Protein AF-A0A7W8QXB9-F1 (afdb_monomer)

Secondary structure (DSSP, 8-state):
-EEEPPP-HHHHHHHHHHHHHHGGG-SS---S---EEE-S-TT--HHHHHHHHHHHTT----------EEEEEEE-SS-EEEEEEEE----GGGG----

Radius of gyration: 16.85 Å; Cα contacts (8 Å, |Δi|>4): 69; chains: 1; bounding box: 38×33×38 Å

Mean predicted aligned error: 6.46 Å

Nearest PDB structures (foldseek):
  8ubu-assembly1_A  TM=2.603E-01  e=4.504E-01  Homo sapiens

Foldseek 3Di:
DKAFDDDFPVVQVVVVVCCVVCVVVDPDRPPGDRDIGDPDDPPDDPVVVVVCCVVPVPDDDDDDDDDQKDFDWDDPPPDTDTDDIDGDPDDPVRPDDPD

pLDDT: mean 87.0, std 13.76, range [35.59, 97.81]

Sequence (99 aa):
MFINALKNPGITALHKILRKHLKIYLEKDPGSIKPHITIAYRDVEPIIYEQIMEAYSKRRFNAHFTVSKFALLKHDGKKWNLFREFESRPQEEQYKMNL

Solvent-accessible surface area (backbone atoms only — not comparable to full-atom values): 6678 Å² total; per-residue (Å²): 77,67,47,82,46,83,87,49,71,63,64,53,49,51,50,55,53,50,53,63,74,43,46,91,79,45,97,64,86,81,75,76,88,79,57,59,46,77,79,46,68,84,86,58,54,70,70,58,47,51,54,49,46,70,73,46,69,84,57,86,83,88,88,86,81,87,73,53,57,53,70,49,69,45,73,77,89,84,52,78,38,89,72,46,80,43,82,43,81,80,55,80,79,74,69,68,73,86,125

Structure (mmCIF, N/CA/C/O backbone):
data_AF-A0A7W8QXB9-F1
#
_entry.id   AF-A0A7W8QXB9-F1
#
loop_
_atom_site.group_PDB
_atom_site.id
_atom_site.type_symbol
_atom_site.label_atom_id
_atom_site.label_alt_id
_atom_site.label_comp_id
_atom_site.label_asym_id
_atom_site.label_entity_id
_atom_site.label_seq_id
_atom_site.pdbx_PDB_ins_code
_atom_site.Cartn_x
_atom_site.Cartn_y
_atom_site.Cartn_z
_atom_site.occupancy
_atom_site.B_iso_or_equiv
_atom_site.auth_seq_id
_atom_site.auth_comp_id
_atom_site.auth_asym_id
_atom_site.auth_atom_id
_atom_site.pdbx_PDB_model_num
ATOM 1 N N . MET A 1 1 ? -9.663 3.201 9.521 1.00 86.00 1 MET A N 1
ATOM 2 C CA . MET A 1 1 ? -8.723 2.468 10.414 1.00 86.00 1 MET A CA 1
ATOM 3 C C . MET A 1 1 ? -7.822 1.559 9.592 1.00 86.00 1 MET A C 1
ATOM 5 O O . MET A 1 1 ? -8.254 1.106 8.535 1.00 86.00 1 MET A O 1
ATOM 9 N N . PHE A 1 2 ? -6.602 1.273 10.045 1.00 91.06 2 PHE A N 1
ATOM 10 C CA . PHE A 1 2 ? -5.672 0.405 9.317 1.00 91.06 2 PHE A CA 1
ATOM 11 C C . PHE A 1 2 ? -4.792 -0.425 10.255 1.00 91.06 2 PHE A C 1
ATOM 13 O O . PHE A 1 2 ? -4.567 -0.051 11.403 1.00 91.06 2 PHE A O 1
ATOM 20 N N . ILE A 1 3 ? -4.266 -1.529 9.731 1.00 92.00 3 ILE A N 1
ATOM 21 C CA . ILE A 1 3 ? -3.214 -2.337 10.349 1.00 92.00 3 ILE A CA 1
ATOM 22 C C . ILE A 1 3 ? -1.892 -1.970 9.676 1.00 92.00 3 ILE A C 1
ATOM 24 O O . ILE A 1 3 ? -1.806 -1.941 8.447 1.00 92.00 3 ILE A O 1
ATOM 28 N N . ASN A 1 4 ? -0.861 -1.687 10.470 1.00 93.31 4 ASN A N 1
ATOM 29 C CA . ASN A 1 4 ? 0.481 -1.463 9.939 1.00 93.31 4 ASN A CA 1
ATOM 30 C C . ASN A 1 4 ? 1.034 -2.763 9.355 1.00 93.31 4 ASN A C 1
ATOM 32 O O . ASN A 1 4 ? 1.083 -3.782 10.041 1.00 93.31 4 ASN A O 1
ATOM 36 N N . ALA A 1 5 ? 1.501 -2.704 8.113 1.00 93.88 5 ALA A N 1
ATOM 37 C CA . ALA A 1 5 ? 2.334 -3.756 7.557 1.00 93.88 5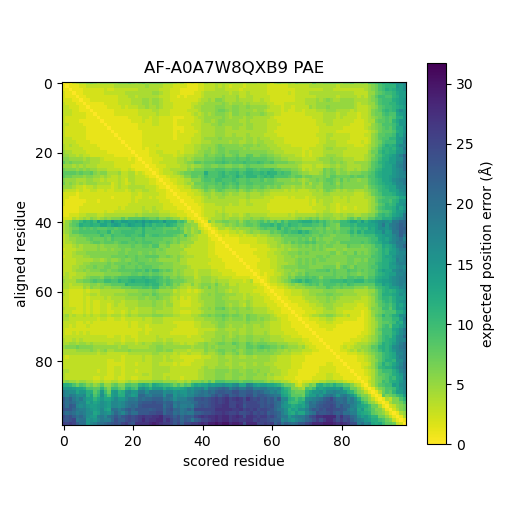 ALA A CA 1
ATOM 38 C C . ALA A 1 5 ? 3.806 -3.398 7.790 1.00 93.88 5 ALA A C 1
ATOM 40 O O . ALA A 1 5 ? 4.189 -2.225 7.800 1.00 93.88 5 ALA A O 1
ATOM 41 N N . LEU A 1 6 ? 4.650 -4.408 7.986 1.00 92.88 6 LEU A N 1
ATOM 42 C CA . LEU A 1 6 ? 6.083 -4.187 8.141 1.00 92.88 6 LEU A CA 1
ATOM 43 C C . LEU A 1 6 ? 6.702 -3.792 6.798 1.00 92.88 6 LEU A C 1
ATOM 45 O O . LEU A 1 6 ? 6.397 -4.368 5.751 1.00 92.88 6 LEU A O 1
ATOM 49 N N . LYS A 1 7 ? 7.602 -2.807 6.826 1.00 92.50 7 LYS A N 1
ATOM 50 C CA . LYS A 1 7 ? 8.438 -2.499 5.663 1.00 92.50 7 LYS A CA 1
ATOM 51 C C . LYS A 1 7 ? 9.397 -3.656 5.424 1.00 92.50 7 LYS A C 1
ATOM 53 O O . LYS A 1 7 ? 10.008 -4.161 6.357 1.00 92.50 7 LYS A O 1
ATOM 58 N N . ASN A 1 8 ? 9.561 -4.018 4.161 1.00 90.25 8 ASN A N 1
ATOM 59 C CA . ASN A 1 8 ? 10.561 -4.978 3.718 1.00 90.25 8 ASN A CA 1
ATOM 60 C C . ASN A 1 8 ? 11.244 -4.464 2.434 1.00 90.25 8 ASN A C 1
ATOM 62 O O . ASN A 1 8 ? 10.750 -3.502 1.820 1.00 90.25 8 ASN A O 1
ATOM 66 N N . PRO A 1 9 ? 12.371 -5.068 2.018 1.00 89.38 9 PRO A N 1
ATOM 67 C CA . PRO A 1 9 ? 13.083 -4.655 0.812 1.00 89.38 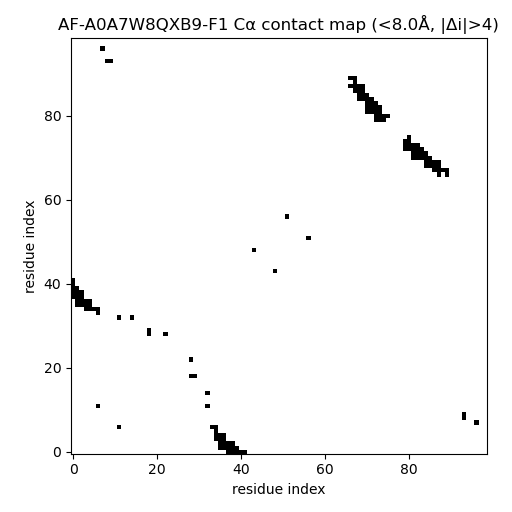9 PRO A CA 1
ATOM 68 C C . PRO A 1 9 ? 12.218 -4.702 -0.454 1.00 89.38 9 PRO A C 1
ATOM 70 O O . PRO A 1 9 ? 12.271 -3.767 -1.251 1.00 89.38 9 PRO A O 1
ATOM 73 N N . GLY A 1 10 ? 11.367 -5.723 -0.604 1.00 88.56 10 GLY A N 1
ATOM 74 C CA . GLY A 1 10 ? 10.506 -5.915 -1.774 1.00 88.56 10 GLY A CA 1
ATOM 75 C C . GLY A 1 10 ? 9.527 -4.760 -2.000 1.00 88.56 10 GLY A C 1
ATOM 76 O O . GLY A 1 10 ? 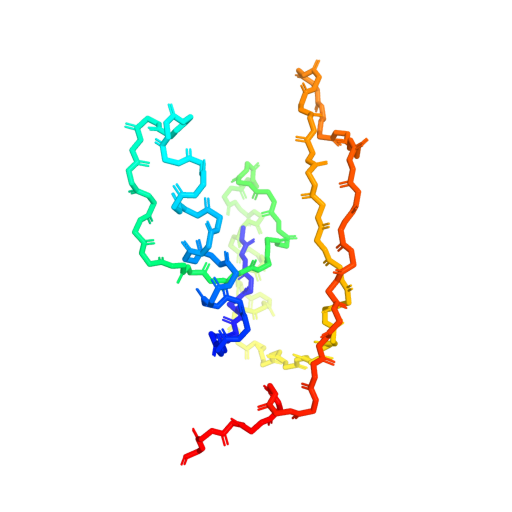9.562 -4.107 -3.044 1.00 88.56 10 GLY A O 1
ATOM 77 N N . ILE A 1 11 ? 8.695 -4.436 -1.003 1.00 90.69 11 ILE A N 1
ATOM 78 C CA . ILE A 1 11 ? 7.712 -3.346 -1.130 1.00 90.69 11 ILE A CA 1
ATOM 79 C C . ILE A 1 11 ? 8.392 -1.973 -1.240 1.00 90.69 11 ILE A C 1
ATOM 81 O O . ILE A 1 11 ? 7.923 -1.092 -1.962 1.00 90.69 11 ILE A O 1
ATOM 85 N N . THR A 1 12 ? 9.534 -1.790 -0.570 1.00 92.00 12 THR A N 1
ATOM 86 C CA . THR A 1 12 ? 10.300 -0.537 -0.631 1.00 92.00 12 THR A CA 1
ATOM 87 C C . THR A 1 12 ? 10.900 -0.324 -2.022 1.00 92.00 12 THR A C 1
ATOM 89 O O . THR A 1 12 ? 10.828 0.783 -2.564 1.00 92.00 12 THR A O 1
ATOM 92 N N . ALA A 1 13 ? 11.448 -1.380 -2.630 1.00 91.44 13 ALA A N 1
ATOM 93 C CA . ALA A 1 13 ? 11.967 -1.351 -3.991 1.00 91.44 13 ALA A CA 1
ATOM 94 C C . ALA A 1 13 ? 10.851 -1.098 -5.013 1.00 91.44 13 ALA A C 1
ATOM 96 O O . ALA A 1 13 ? 10.991 -0.201 -5.847 1.00 91.44 13 ALA A O 1
ATOM 97 N N . LEU A 1 14 ? 9.723 -1.812 -4.904 1.00 91.25 14 LEU A N 1
ATOM 98 C CA . LEU A 1 14 ? 8.567 -1.616 -5.780 1.00 91.25 14 LEU A CA 1
ATOM 99 C C . LEU A 1 14 ? 8.065 -0.168 -5.723 1.00 91.25 14 LEU A C 1
ATOM 101 O O . LEU A 1 14 ? 7.913 0.469 -6.763 1.00 91.25 14 LEU A O 1
ATOM 105 N N . HIS A 1 15 ? 7.894 0.394 -4.521 1.00 94.06 15 HIS A N 1
ATOM 106 C CA . HIS A 1 15 ? 7.494 1.795 -4.346 1.00 94.06 15 HIS A CA 1
ATOM 107 C C . HIS A 1 15 ? 8.465 2.764 -5.021 1.00 94.06 15 HIS A C 1
ATOM 109 O O . HIS A 1 15 ? 8.041 3.678 -5.724 1.00 94.06 15 HIS A O 1
ATOM 115 N N . LYS A 1 16 ? 9.777 2.557 -4.856 1.00 93.06 16 LYS A N 1
ATOM 116 C CA . LYS A 1 16 ? 10.807 3.400 -5.482 1.00 93.06 16 LYS A CA 1
ATOM 117 C C . LYS A 1 16 ? 10.741 3.334 -7.010 1.00 93.06 16 LYS A C 1
ATOM 119 O O . LYS A 1 16 ? 10.846 4.374 -7.663 1.00 93.06 16 LYS A O 1
ATOM 124 N N . ILE A 1 17 ? 10.555 2.139 -7.572 1.00 92.94 17 ILE A N 1
ATOM 125 C CA . ILE A 1 17 ? 10.420 1.925 -9.018 1.00 92.94 17 ILE A CA 1
ATOM 126 C C . ILE A 1 17 ? 9.165 2.630 -9.536 1.00 92.94 17 ILE A C 1
ATOM 128 O O . ILE A 1 17 ? 9.265 3.425 -10.471 1.00 92.94 17 ILE A O 1
ATOM 132 N N . LEU A 1 18 ? 8.006 2.400 -8.915 1.00 93.25 18 LEU A N 1
ATOM 133 C CA . LEU A 1 18 ? 6.740 3.006 -9.333 1.00 93.25 18 LEU A CA 1
ATOM 134 C C . LEU A 1 18 ? 6.780 4.529 -9.211 1.00 93.25 18 LEU A C 1
ATOM 136 O O . LEU A 1 18 ? 6.438 5.221 -10.163 1.00 93.25 18 LEU A O 1
ATOM 140 N N . ARG A 1 19 ? 7.293 5.067 -8.101 1.00 93.25 19 ARG A N 1
ATOM 141 C CA . ARG A 1 19 ? 7.461 6.513 -7.899 1.00 93.25 19 ARG A CA 1
ATOM 142 C C . ARG A 1 19 ? 8.311 7.156 -8.995 1.00 93.25 19 ARG A C 1
ATOM 144 O O . ARG A 1 19 ? 7.996 8.257 -9.432 1.00 93.25 19 ARG A O 1
ATOM 151 N N . LYS A 1 20 ? 9.371 6.483 -9.459 1.00 92.75 20 LYS A N 1
ATOM 152 C CA . LYS A 1 20 ? 10.209 6.981 -10.562 1.00 92.75 20 LYS A CA 1
ATOM 153 C C . LYS A 1 20 ? 9.439 7.014 -11.885 1.00 92.75 20 LYS A C 1
ATOM 155 O O . LYS A 1 20 ? 9.484 8.029 -12.570 1.00 92.75 20 LYS A O 1
ATOM 160 N N . HIS A 1 21 ? 8.743 5.933 -12.233 1.00 92.50 21 HIS A N 1
ATOM 161 C CA . HIS A 1 21 ? 8.032 5.819 -13.514 1.00 92.50 21 HIS A CA 1
ATOM 162 C C . HIS A 1 21 ? 6.760 6.667 -13.571 1.00 92.50 21 HIS A C 1
ATOM 164 O O . HIS A 1 21 ? 6.404 7.177 -14.628 1.00 92.50 21 HIS A O 1
ATOM 170 N N . LEU A 1 22 ? 6.089 6.843 -12.434 1.00 92.88 22 LEU A N 1
ATOM 171 C CA . LEU A 1 22 ? 4.836 7.585 -12.340 1.00 92.88 22 LEU A CA 1
ATOM 172 C C . LEU A 1 22 ? 5.038 9.065 -12.008 1.00 92.88 22 LEU A C 1
ATOM 174 O O . LEU A 1 22 ? 4.057 9.792 -11.937 1.00 92.88 22 LEU A O 1
ATOM 178 N N . LYS A 1 23 ? 6.284 9.531 -11.838 1.00 92.88 23 LYS A N 1
ATOM 179 C CA . LYS A 1 23 ? 6.604 10.898 -11.391 1.00 92.88 23 LYS A CA 1
ATOM 180 C C . LYS A 1 23 ? 5.861 11.984 -12.175 1.00 92.88 23 LYS A C 1
ATOM 182 O O . LYS A 1 23 ? 5.419 12.949 -11.570 1.00 92.88 23 LYS A O 1
ATOM 187 N N . ILE A 1 24 ? 5.717 11.822 -13.491 1.00 94.00 24 ILE A N 1
ATOM 188 C CA . ILE A 1 24 ? 5.050 12.805 -14.362 1.00 94.00 24 ILE A CA 1
ATOM 189 C C . ILE A 1 24 ? 3.527 12.869 -14.161 1.00 94.00 24 ILE A C 1
ATOM 191 O O . ILE A 1 24 ? 2.910 13.854 -14.541 1.00 94.00 24 ILE A O 1
ATOM 195 N N . TYR A 1 25 ? 2.930 11.831 -13.571 1.00 91.81 25 TYR A N 1
ATOM 196 C CA . TYR A 1 25 ? 1.496 11.735 -13.286 1.00 91.81 25 TYR A CA 1
ATOM 197 C C . TYR A 1 25 ? 1.157 12.083 -11.830 1.00 91.81 25 TYR A C 1
ATOM 199 O O . TYR A 1 25 ? -0.009 12.057 -11.447 1.00 91.81 25 TYR A O 1
ATOM 207 N N . LEU A 1 26 ? 2.166 12.353 -10.997 1.00 89.75 26 LEU A N 1
ATOM 208 C CA . LEU A 1 26 ? 1.987 12.669 -9.585 1.00 89.75 26 LEU A CA 1
ATOM 209 C C . LEU A 1 26 ? 1.999 14.185 -9.390 1.00 89.75 26 LEU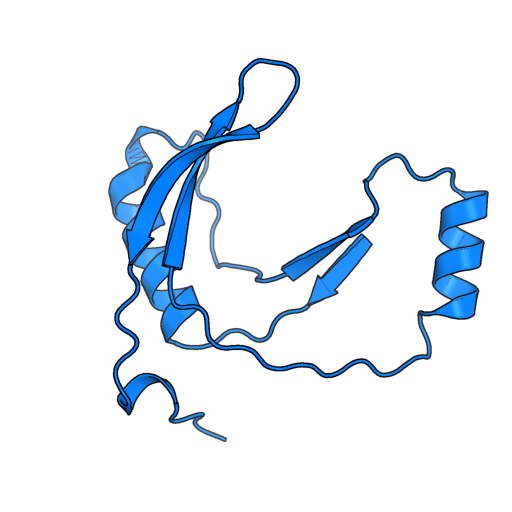 A C 1
ATOM 211 O O . LEU A 1 26 ? 2.985 14.843 -9.706 1.00 89.75 26 LEU A O 1
ATOM 215 N N . GLU A 1 27 ? 0.937 14.728 -8.794 1.00 91.00 27 GLU A N 1
ATOM 216 C CA . GLU A 1 27 ? 0.886 16.146 -8.404 1.00 91.00 27 GLU A CA 1
ATOM 217 C C . GLU A 1 27 ? 1.926 16.484 -7.328 1.00 91.00 27 GLU A C 1
ATOM 219 O O . GLU A 1 27 ? 2.472 17.585 -7.285 1.00 91.00 27 GLU A O 1
ATOM 224 N N . LYS A 1 28 ? 2.192 15.528 -6.430 1.00 91.75 28 LYS A N 1
ATOM 225 C CA . LYS A 1 28 ? 3.140 15.657 -5.323 1.00 91.75 28 LYS A CA 1
ATOM 226 C C . LYS A 1 28 ? 3.902 14.364 -5.121 1.00 91.75 28 LYS A C 1
ATOM 228 O O . LYS A 1 28 ? 3.409 13.267 -5.372 1.00 91.75 28 LYS A O 1
ATOM 233 N N . ASP A 1 29 ? 5.107 14.514 -4.601 1.00 88.12 29 ASP A N 1
ATOM 234 C CA . ASP A 1 29 ? 5.926 13.392 -4.194 1.00 88.12 29 ASP A CA 1
ATOM 235 C C . ASP A 1 29 ? 5.333 12.699 -2.947 1.00 88.12 29 ASP A C 1
ATOM 237 O O . ASP A 1 29 ? 5.222 13.335 -1.897 1.00 88.12 29 ASP A O 1
ATOM 241 N N . PRO A 1 30 ? 4.975 11.402 -3.017 1.00 86.88 30 PRO A N 1
ATOM 242 C CA . PRO A 1 30 ? 4.416 10.674 -1.879 1.00 86.88 30 PRO A C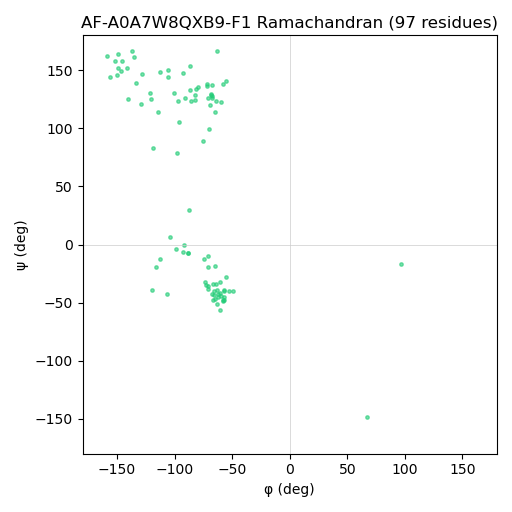A 1
ATOM 243 C C . PRO A 1 30 ? 5.446 10.383 -0.773 1.00 86.88 30 PRO A C 1
ATOM 245 O O . PRO A 1 30 ? 5.075 9.908 0.301 1.00 86.88 30 PRO A O 1
ATOM 248 N N . GLY A 1 31 ? 6.739 10.624 -1.018 1.00 90.88 31 GLY A N 1
ATOM 249 C CA . GLY A 1 31 ? 7.809 10.339 -0.069 1.00 90.88 31 GLY A CA 1
ATOM 250 C C . GLY A 1 31 ? 7.999 8.840 0.181 1.00 90.88 31 GLY A C 1
ATOM 251 O O . GLY A 1 31 ? 7.811 7.999 -0.705 1.00 90.88 31 GLY A O 1
ATOM 252 N N . SER A 1 32 ? 8.423 8.495 1.396 1.00 90.75 32 SER A N 1
ATOM 253 C CA . SER A 1 32 ? 8.657 7.108 1.810 1.00 90.75 32 SER A CA 1
ATOM 254 C C . SER A 1 32 ? 7.348 6.342 1.996 1.00 90.75 32 SER A C 1
ATOM 256 O O . SER A 1 32 ? 6.434 6.824 2.664 1.00 90.75 32 SER A O 1
ATOM 258 N N . ILE A 1 33 ? 7.291 5.103 1.498 1.00 93.81 33 ILE A N 1
ATOM 259 C CA . ILE A 1 33 ? 6.127 4.233 1.698 1.00 93.81 33 ILE A CA 1
ATOM 260 C C . ILE A 1 33 ? 5.841 4.015 3.190 1.00 93.81 33 ILE A C 1
ATOM 262 O O . ILE A 1 33 ? 6.758 3.800 3.989 1.00 93.81 33 ILE A O 1
ATOM 266 N N . LYS A 1 34 ? 4.558 4.055 3.560 1.00 95.19 34 LYS A N 1
ATOM 267 C CA . LYS A 1 34 ? 4.025 3.663 4.873 1.00 95.19 34 LYS A CA 1
ATOM 268 C C . LYS A 1 34 ? 3.039 2.509 4.644 1.00 95.19 34 LYS A C 1
ATOM 270 O O . LYS A 1 34 ? 1.854 2.776 4.445 1.00 95.19 34 LYS A O 1
ATOM 275 N N . PRO A 1 35 ? 3.519 1.258 4.538 1.00 95.12 35 PRO A N 1
ATOM 276 C CA . PRO A 1 35 ? 2.672 0.145 4.134 1.00 95.12 35 PRO A CA 1
ATOM 277 C C . PRO A 1 35 ? 1.646 -0.161 5.232 1.00 95.12 35 PRO A C 1
ATOM 279 O O . PRO A 1 35 ? 1.985 -0.289 6.406 1.00 95.12 35 PRO A O 1
ATOM 282 N N . HIS A 1 36 ? 0.379 -0.240 4.845 1.00 94.62 36 HIS A N 1
ATOM 283 C CA . HIS A 1 36 ? -0.738 -0.500 5.744 1.00 94.62 36 HIS A CA 1
ATOM 284 C C . HIS A 1 36 ? -1.870 -1.191 4.985 1.00 94.62 36 HIS A C 1
ATOM 286 O O . HIS A 1 36 ? -1.963 -1.083 3.762 1.00 94.62 36 HIS A O 1
ATOM 292 N N . ILE A 1 37 ? -2.736 -1.882 5.721 1.00 93.38 37 ILE A N 1
ATOM 293 C CA . ILE A 1 37 ? -3.969 -2.478 5.207 1.00 93.38 37 ILE A CA 1
ATOM 294 C C . ILE A 1 37 ? -5.133 -1.765 5.881 1.00 93.38 37 ILE A C 1
ATOM 296 O O . ILE A 1 37 ? -5.300 -1.849 7.098 1.00 93.38 37 ILE A O 1
ATOM 300 N N . THR A 1 38 ? -5.923 -1.034 5.101 1.00 92.19 38 THR A N 1
ATOM 301 C CA . THR A 1 38 ? -7.142 -0.386 5.593 1.00 92.19 38 THR A CA 1
ATOM 302 C C . THR A 1 38 ? -8.198 -1.448 5.876 1.00 92.19 38 THR A C 1
ATOM 304 O O . THR A 1 38 ? -8.521 -2.241 4.999 1.00 92.19 38 THR A O 1
ATOM 307 N N . ILE A 1 39 ? -8.735 -1.451 7.095 1.00 89.94 39 ILE A N 1
ATOM 308 C CA . ILE A 1 39 ? -9.732 -2.435 7.560 1.00 89.94 39 ILE A CA 1
ATOM 309 C C . ILE A 1 39 ? -11.111 -1.820 7.815 1.00 89.94 39 ILE A C 1
ATOM 311 O O . ILE A 1 39 ? -12.086 -2.540 7.983 1.00 89.94 39 ILE A O 1
ATOM 315 N N . ALA A 1 40 ? -11.197 -0.491 7.851 1.00 86.50 40 ALA A N 1
ATOM 316 C CA . ALA A 1 40 ? -12.454 0.233 7.980 1.00 86.50 40 ALA A CA 1
ATOM 317 C C . ALA A 1 40 ? -12.340 1.588 7.281 1.00 86.50 40 ALA A C 1
ATOM 319 O O . ALA A 1 40 ? -11.265 2.209 7.303 1.00 86.50 40 ALA A O 1
ATOM 320 N N . TYR A 1 41 ? -13.450 2.037 6.698 1.00 82.12 41 TYR A N 1
ATOM 321 C CA . TYR A 1 41 ? -13.554 3.315 5.998 1.00 82.12 41 TYR A CA 1
ATOM 322 C C . TYR A 1 41 ? -13.316 4.511 6.927 1.00 82.12 41 TYR A C 1
ATOM 324 O O . TYR A 1 41 ? -13.241 4.380 8.150 1.00 82.12 41 TYR A O 1
ATOM 332 N N . ARG A 1 42 ? -13.117 5.685 6.322 1.00 77.25 42 ARG A N 1
ATOM 333 C CA . ARG A 1 42 ? -12.899 6.939 7.053 1.00 77.25 42 ARG A CA 1
ATOM 334 C C . ARG A 1 42 ? -14.174 7.422 7.742 1.00 77.25 42 ARG A C 1
ATOM 336 O O . ARG A 1 42 ? -14.081 7.926 8.851 1.00 77.25 42 ARG A O 1
ATOM 343 N N . ASP A 1 43 ? -15.322 7.212 7.108 1.00 85.56 43 ASP A N 1
ATOM 344 C CA . ASP A 1 43 ? -16.606 7.799 7.509 1.00 85.56 43 ASP A CA 1
ATOM 345 C C . ASP A 1 43 ? -17.351 6.943 8.547 1.00 85.56 43 ASP A C 1
ATOM 347 O O . ASP A 1 43 ? -18.576 6.899 8.582 1.00 85.56 43 ASP A O 1
ATOM 351 N N . VAL A 1 44 ? -16.603 6.217 9.380 1.00 85.00 44 VAL A N 1
ATOM 352 C CA . VAL A 1 44 ? -17.170 5.515 10.534 1.00 85.00 44 VAL A CA 1
ATOM 353 C C . VAL A 1 44 ? -17.632 6.567 11.538 1.00 85.00 44 VAL A C 1
ATOM 355 O O . VAL A 1 44 ? -16.862 7.461 11.891 1.00 85.00 44 VAL A O 1
ATOM 358 N N . GLU A 1 45 ? -18.878 6.458 12.000 1.00 90.62 45 GLU A N 1
ATOM 359 C CA . GLU A 1 45 ? -19.412 7.361 13.019 1.00 90.62 45 GLU A CA 1
ATOM 360 C C . GLU A 1 45 ? -18.515 7.363 14.270 1.00 90.62 45 GLU A C 1
ATOM 362 O O . GLU A 1 45 ? -18.052 6.294 14.681 1.00 90.62 45 GLU A O 1
ATOM 367 N N . PRO A 1 46 ? -18.289 8.519 14.922 1.00 89.62 46 PRO A N 1
ATOM 368 C CA . PRO A 1 46 ? -17.371 8.612 16.057 1.00 89.62 46 PRO A CA 1
ATOM 369 C C . PRO A 1 46 ? -17.658 7.595 17.169 1.00 89.62 46 PRO A C 1
ATOM 371 O O . PRO A 1 46 ? -16.736 6.977 17.689 1.00 89.62 46 PRO A O 1
ATOM 374 N N . ILE A 1 47 ? -18.936 7.352 17.478 1.00 92.81 47 ILE A N 1
ATOM 375 C CA . ILE A 1 47 ? -19.333 6.374 18.500 1.00 92.81 47 ILE A CA 1
ATOM 376 C C . ILE A 1 47 ? -18.926 4.943 18.129 1.00 92.81 47 ILE A C 1
ATOM 378 O O . ILE A 1 47 ? -18.454 4.187 18.976 1.00 92.81 47 ILE A O 1
ATOM 382 N N . ILE A 1 48 ? -19.051 4.584 16.852 1.00 90.38 48 ILE A N 1
ATOM 383 C CA . ILE A 1 48 ? -18.661 3.269 16.343 1.00 90.38 48 ILE A CA 1
ATOM 384 C C . ILE A 1 48 ? -17.138 3.149 16.337 1.00 90.38 48 ILE A C 1
ATOM 386 O O . ILE A 1 48 ? -16.600 2.100 16.685 1.00 90.38 48 ILE A O 1
ATOM 390 N N . TYR A 1 49 ? -16.425 4.223 15.993 1.00 90.38 49 TYR A N 1
ATOM 391 C CA . TYR A 1 49 ? -14.968 4.250 16.073 1.00 90.38 49 TYR A CA 1
ATOM 392 C C . TYR A 1 49 ? -14.479 3.960 17.498 1.00 90.38 49 TYR A C 1
ATOM 394 O O . TYR A 1 49 ? -13.630 3.085 17.670 1.00 90.38 49 TYR A O 1
ATOM 402 N N . GLU A 1 50 ? -15.046 4.624 18.509 1.00 91.06 50 GLU A N 1
ATOM 403 C CA . GLU A 1 50 ? -14.682 4.396 19.913 1.00 91.06 50 GLU A CA 1
ATOM 404 C C . GLU A 1 50 ? -14.937 2.946 20.340 1.00 91.06 50 GLU A C 1
ATOM 406 O O . GLU A 1 50 ? -14.048 2.309 20.903 1.00 91.06 50 GLU A O 1
ATOM 411 N N . GLN A 1 51 ? -16.089 2.371 19.979 1.00 91.62 51 GLN A N 1
ATOM 412 C CA . GLN A 1 51 ? -16.401 0.965 20.267 1.00 91.62 51 GLN A CA 1
ATOM 413 C C . GLN A 1 51 ? -15.399 -0.005 19.623 1.00 91.62 51 GLN A C 1
ATOM 415 O O . GLN A 1 51 ? -14.965 -0.977 20.248 1.00 91.62 51 GLN A O 1
ATOM 420 N N . ILE A 1 52 ? -14.991 0.249 18.374 1.00 89.62 52 ILE A N 1
ATOM 421 C CA . ILE A 1 52 ? -13.975 -0.576 17.708 1.00 89.62 52 ILE A CA 1
ATOM 422 C C . ILE A 1 52 ? -12.627 -0.414 18.424 1.00 89.62 52 ILE A C 1
ATOM 424 O O . ILE A 1 52 ? -11.931 -1.403 18.670 1.00 89.62 52 ILE A O 1
ATOM 428 N N . MET A 1 53 ? -12.234 0.805 18.787 1.00 90.06 53 MET A N 1
ATOM 429 C CA . MET A 1 53 ? -10.965 1.035 19.476 1.00 90.06 53 MET A CA 1
ATOM 430 C C . MET A 1 53 ? -10.946 0.405 20.869 1.00 90.06 53 MET A C 1
ATOM 432 O O . MET A 1 53 ? -9.946 -0.221 21.226 1.00 90.06 53 MET A O 1
ATOM 436 N N . GLU A 1 54 ? -12.041 0.466 21.622 1.00 92.31 54 GLU A N 1
ATOM 437 C CA . GLU A 1 54 ? -12.188 -0.219 22.906 1.00 92.31 54 GLU A CA 1
ATOM 438 C C . GLU A 1 54 ? -11.992 -1.736 22.756 1.00 92.31 54 GLU A C 1
ATOM 440 O O . GLU A 1 54 ? -11.194 -2.344 23.474 1.00 92.31 54 GLU A O 1
ATOM 445 N N . ALA A 1 55 ? -12.652 -2.343 21.767 1.00 89.94 55 ALA A N 1
ATOM 446 C CA . ALA A 1 55 ? -12.623 -3.786 21.564 1.00 89.94 55 ALA A CA 1
ATOM 447 C C . ALA A 1 55 ? -11.288 -4.311 21.007 1.00 89.94 55 ALA A C 1
ATOM 449 O O . ALA A 1 55 ? -10.885 -5.432 21.344 1.00 89.94 55 ALA A O 1
ATOM 450 N N . TYR A 1 56 ? -10.615 -3.548 20.137 1.00 89.38 56 TYR A N 1
ATOM 451 C CA . TYR A 1 56 ? -9.516 -4.061 19.310 1.00 89.38 56 TYR A CA 1
ATOM 452 C C . TYR A 1 56 ? -8.146 -3.429 19.581 1.00 89.38 56 TYR A C 1
ATOM 454 O O . TYR A 1 56 ? -7.145 -4.071 19.268 1.00 89.38 56 TYR A O 1
ATOM 462 N N . SER A 1 57 ? -8.046 -2.246 20.200 1.00 87.38 57 SER A N 1
ATOM 463 C CA . SER A 1 57 ? -6.7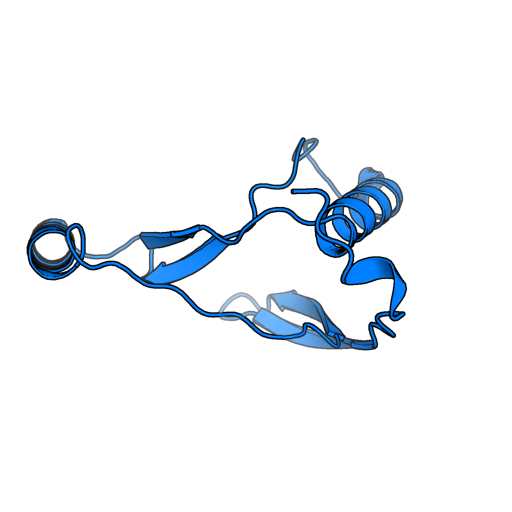50 -1.557 20.391 1.00 87.38 57 SER A CA 1
ATOM 464 C C . SER A 1 57 ? -5.737 -2.350 21.221 1.00 87.38 57 SER A C 1
ATOM 466 O O . SER A 1 57 ? -4.534 -2.265 20.980 1.00 87.38 57 SER A O 1
ATOM 468 N N . LYS A 1 58 ? -6.217 -3.149 22.181 1.00 87.94 58 LYS A N 1
ATOM 469 C CA . LYS A 1 58 ? -5.381 -3.972 23.071 1.00 87.94 58 LYS A CA 1
ATOM 470 C C . LYS A 1 58 ? -5.076 -5.358 22.502 1.00 87.94 58 LYS A C 1
ATOM 472 O O . LYS A 1 58 ? -4.299 -6.108 23.094 1.00 87.94 58 LYS A O 1
ATOM 477 N N . ARG A 1 59 ? -5.687 -5.736 21.375 1.00 90.25 59 ARG A N 1
ATOM 478 C CA . ARG A 1 59 ? -5.479 -7.055 20.772 1.00 90.25 59 ARG A CA 1
ATOM 479 C C . ARG A 1 59 ? -4.187 -7.051 19.968 1.00 90.25 59 ARG A C 1
ATOM 481 O O . ARG A 1 59 ? -3.940 -6.161 19.159 1.00 90.25 59 ARG A O 1
ATOM 488 N N . ARG A 1 60 ? -3.369 -8.086 20.154 1.00 89.62 60 ARG A N 1
ATOM 489 C CA . ARG A 1 60 ? -2.211 -8.324 19.289 1.00 89.62 60 ARG A CA 1
ATOM 490 C C . ARG A 1 60 ? -2.690 -9.048 18.039 1.00 89.62 60 ARG A C 1
ATOM 492 O O . ARG A 1 60 ? -3.352 -10.075 18.136 1.00 89.62 60 ARG A O 1
ATOM 499 N N . PHE A 1 61 ? -2.328 -8.516 16.881 1.00 89.88 61 PHE A N 1
ATOM 500 C CA . PHE A 1 61 ? -2.553 -9.157 15.595 1.00 89.88 61 PHE A CA 1
ATOM 501 C C . PHE A 1 61 ? -1.210 -9.339 14.894 1.00 89.88 61 PHE A C 1
ATOM 503 O O . PHE A 1 61 ? -0.416 -8.402 14.811 1.00 89.88 61 PHE A O 1
ATOM 510 N N . ASN A 1 62 ? -0.954 -10.550 14.410 1.00 92.31 62 ASN A N 1
ATOM 511 C CA . ASN A 1 62 ? 0.222 -10.878 13.623 1.00 92.31 62 ASN A CA 1
ATOM 512 C C . ASN A 1 62 ? -0.206 -11.837 12.507 1.00 92.31 62 ASN A C 1
ATOM 514 O O . ASN A 1 62 ? -0.829 -12.863 12.775 1.00 92.31 62 ASN A O 1
ATOM 518 N N . ALA A 1 63 ? 0.106 -11.473 11.267 1.00 92.69 63 ALA A N 1
ATOM 519 C CA . ALA A 1 63 ? -0.133 -12.295 10.096 1.00 92.69 63 ALA A CA 1
ATOM 520 C C . ALA A 1 63 ? 0.978 -12.057 9.073 1.00 92.69 63 ALA A C 1
ATOM 522 O O . ALA A 1 63 ? 1.514 -10.951 8.964 1.00 92.69 63 ALA A O 1
ATOM 523 N N . HIS A 1 64 ? 1.277 -13.091 8.291 1.00 92.50 64 HIS A N 1
ATOM 524 C CA . HIS A 1 64 ? 2.262 -13.044 7.219 1.00 92.50 64 HIS A CA 1
ATOM 525 C C . HIS A 1 64 ? 1.670 -13.690 5.974 1.00 92.50 64 HIS A C 1
ATOM 527 O O . HIS A 1 64 ? 0.998 -14.715 6.059 1.00 92.50 64 HIS A O 1
ATOM 533 N N . PHE A 1 65 ? 1.921 -13.087 4.818 1.00 90.06 65 PHE A N 1
ATOM 534 C CA . PHE A 1 65 ? 1.510 -13.629 3.531 1.00 90.06 65 PHE A CA 1
ATOM 535 C C . PHE A 1 65 ? 2.499 -13.209 2.449 1.00 90.06 65 PHE A C 1
ATOM 537 O O . PHE A 1 65 ? 3.153 -12.168 2.545 1.00 90.06 65 PHE A O 1
ATOM 544 N N . THR A 1 66 ? 2.613 -14.030 1.410 1.00 88.19 66 THR A N 1
ATOM 545 C CA . THR A 1 66 ? 3.430 -13.719 0.237 1.00 88.19 66 THR A CA 1
ATOM 546 C C . THR A 1 66 ? 2.614 -12.911 -0.765 1.00 88.19 66 THR A C 1
ATOM 548 O O . THR A 1 66 ? 1.485 -13.266 -1.092 1.00 88.19 66 THR A O 1
ATOM 551 N N . VAL A 1 67 ? 3.198 -11.826 -1.275 1.00 88.38 67 VAL A N 1
ATOM 552 C CA . VAL A 1 67 ? 2.603 -11.022 -2.347 1.00 88.38 67 VAL A CA 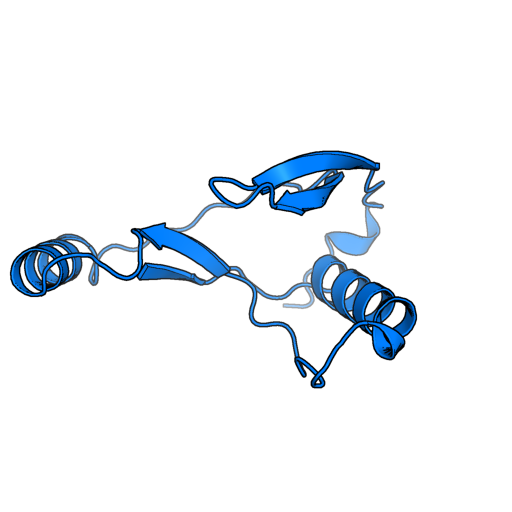1
ATOM 553 C C . VAL A 1 67 ? 3.182 -11.479 -3.681 1.00 88.38 67 VAL A C 1
ATOM 555 O O . VAL A 1 67 ? 4.326 -11.165 -4.006 1.00 88.38 67 VAL A O 1
ATOM 558 N N . SER A 1 68 ? 2.385 -12.213 -4.455 1.00 88.94 68 SER A N 1
ATOM 559 C CA . SER A 1 68 ? 2.764 -12.704 -5.786 1.00 88.94 68 SER A CA 1
ATOM 560 C C . SER A 1 68 ? 2.352 -11.774 -6.923 1.00 88.94 68 SER A C 1
ATOM 562 O O . SER A 1 68 ? 2.732 -12.014 -8.056 1.00 88.94 68 SER A O 1
ATOM 564 N N . LYS A 1 69 ? 1.603 -10.696 -6.661 1.00 91.50 69 LYS A N 1
ATOM 565 C CA . LYS A 1 69 ? 1.171 -9.759 -7.705 1.00 91.50 69 LYS A CA 1
ATOM 566 C C . LYS A 1 69 ? 0.800 -8.384 -7.171 1.00 91.50 69 LYS A C 1
ATOM 568 O O . LYS A 1 69 ? 0.518 -8.217 -5.986 1.00 91.50 69 LYS A O 1
ATOM 573 N N . PHE A 1 70 ? 0.766 -7.406 -8.069 1.00 92.88 70 PHE A N 1
ATOM 574 C CA . PHE A 1 70 ? 0.167 -6.091 -7.846 1.00 92.88 70 PHE A CA 1
ATOM 575 C C . PHE A 1 70 ? -0.680 -5.689 -9.057 1.00 92.88 70 PHE A C 1
ATOM 577 O O . PHE A 1 70 ? -0.529 -6.247 -10.140 1.00 92.88 70 PHE A O 1
ATOM 584 N N . ALA A 1 71 ? -1.586 -4.729 -8.883 1.00 95.06 71 ALA A N 1
ATOM 585 C CA . ALA A 1 71 ? -2.544 -4.359 -9.918 1.00 95.06 71 ALA A CA 1
ATOM 586 C C . ALA A 1 71 ? -2.550 -2.854 -10.196 1.00 95.06 71 ALA A C 1
ATOM 588 O O . ALA A 1 71 ? -2.376 -2.034 -9.295 1.00 95.06 71 ALA A O 1
ATOM 589 N N . LEU A 1 72 ? -2.808 -2.505 -11.455 1.00 95.00 72 LEU A N 1
ATOM 590 C CA 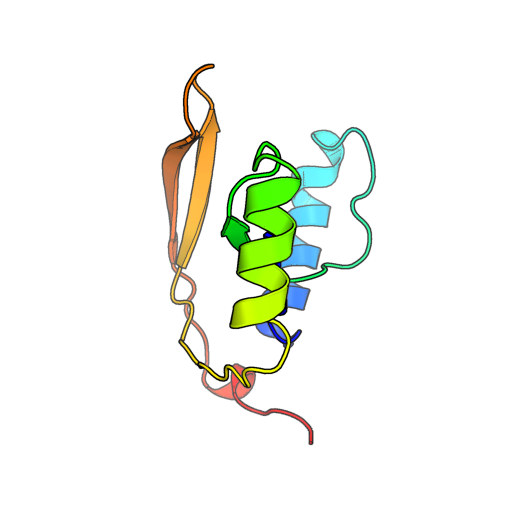. LEU A 1 72 ? -3.251 -1.180 -11.858 1.00 95.00 72 LEU A CA 1
ATOM 591 C C . LEU A 1 72 ? -4.780 -1.170 -11.853 1.00 95.00 72 LEU A C 1
ATOM 593 O O . LEU A 1 72 ? -5.422 -2.008 -12.493 1.00 95.00 72 LEU A O 1
ATOM 597 N N . LEU A 1 73 ? -5.347 -0.210 -11.130 1.00 97.00 73 LEU A N 1
ATOM 598 C CA . LEU A 1 73 ? -6.786 -0.025 -10.994 1.00 97.00 73 LEU A CA 1
ATOM 599 C C . LEU A 1 73 ? -7.214 1.273 -11.682 1.00 97.00 73 LEU A C 1
ATOM 601 O O . LEU A 1 73 ? -6.465 2.251 -11.697 1.00 97.00 73 LEU A O 1
ATOM 605 N N . LYS A 1 74 ? -8.436 1.296 -12.216 1.00 97.06 74 LYS A N 1
ATOM 606 C CA . LYS A 1 74 ? -9.064 2.488 -12.796 1.00 97.06 74 LYS A CA 1
ATOM 607 C C . LYS A 1 74 ? -10.360 2.804 -12.055 1.00 97.06 74 LYS A C 1
ATOM 609 O O . LYS A 1 74 ? -11.231 1.943 -11.948 1.00 97.06 74 LYS A O 1
ATOM 614 N N . HIS A 1 75 ? -10.485 4.029 -11.553 1.00 96.81 75 HIS A N 1
ATOM 615 C CA . HIS A 1 75 ? -11.712 4.491 -10.908 1.00 96.81 75 HIS A CA 1
ATOM 616 C C . HIS A 1 75 ? -12.753 4.903 -11.960 1.00 96.81 75 HIS A C 1
ATOM 618 O O . HIS A 1 75 ? -12.407 5.585 -12.924 1.00 96.81 75 HIS A O 1
ATOM 624 N N . ASP A 1 76 ? -14.012 4.502 -11.783 1.00 97.00 76 ASP A N 1
ATOM 625 C CA . ASP A 1 76 ? -15.129 4.829 -12.693 1.00 97.00 76 ASP A CA 1
ATOM 626 C C . ASP A 1 76 ? -16.080 5.915 -12.153 1.00 97.00 76 ASP A C 1
ATOM 628 O O . ASP A 1 76 ? -17.122 6.186 -12.741 1.00 97.00 76 ASP A O 1
ATOM 632 N N . GLY A 1 77 ? -15.729 6.531 -11.023 1.00 96.69 77 GLY A N 1
ATOM 633 C CA . GLY A 1 77 ? -16.571 7.498 -10.311 1.00 96.69 77 GLY A CA 1
ATOM 634 C C . GLY A 1 77 ? -17.364 6.886 -9.155 1.00 96.69 77 GLY A C 1
ATOM 635 O O . GLY A 1 77 ? -17.794 7.625 -8.276 1.00 96.69 77 GLY A O 1
ATOM 636 N N . LYS A 1 78 ? -17.498 5.556 -9.097 1.00 95.19 78 LYS A N 1
ATOM 637 C CA . LYS A 1 78 ? -18.158 4.832 -7.998 1.00 95.19 78 LYS A CA 1
ATOM 638 C C . LYS A 1 78 ? -17.221 3.858 -7.292 1.00 95.19 78 LYS A C 1
ATOM 640 O O . LYS A 1 78 ? -17.304 3.706 -6.076 1.00 95.19 78 LYS A O 1
ATOM 645 N N . LYS A 1 79 ? -16.363 3.166 -8.042 1.00 95.31 79 LYS A N 1
ATOM 646 C CA . LYS A 1 79 ? -15.451 2.145 -7.522 1.00 95.31 79 LYS A CA 1
ATOM 647 C C . LYS A 1 79 ? -14.156 2.060 -8.321 1.00 95.31 79 LYS A C 1
ATOM 649 O O . LYS A 1 79 ? -14.044 2.522 -9.457 1.00 95.31 79 LYS A O 1
ATOM 654 N N . TRP A 1 80 ? -13.169 1.411 -7.714 1.00 96.88 80 TRP A N 1
ATOM 655 C CA . TRP A 1 80 ? -11.951 0.984 -8.392 1.00 96.88 80 TRP A CA 1
ATOM 656 C C . TRP A 1 80 ? -12.197 -0.334 -9.121 1.00 96.88 80 TRP A C 1
ATOM 658 O O . TRP A 1 80 ? -12.597 -1.321 -8.510 1.00 96.88 80 TRP A O 1
ATOM 668 N N . ASN A 1 81 ? -11.929 -0.353 -10.422 1.00 97.81 81 ASN A N 1
ATOM 669 C CA . ASN A 1 81 ? -12.012 -1.545 -11.253 1.00 97.81 81 ASN A CA 1
ATOM 670 C C . ASN A 1 81 ? -10.612 -2.053 -11.585 1.00 97.81 81 ASN A C 1
ATOM 672 O O . ASN A 1 81 ? -9.693 -1.261 -11.816 1.00 97.81 81 ASN A O 1
ATOM 676 N N . LEU A 1 82 ? -10.462 -3.375 -11.643 1.00 97.81 82 LEU A N 1
ATOM 677 C CA . LEU A 1 82 ? -9.228 -3.995 -12.103 1.00 97.81 82 LEU A CA 1
ATOM 678 C C . LEU A 1 82 ? -8.990 -3.641 -13.576 1.00 97.81 82 LEU A C 1
ATOM 680 O O . LEU A 1 82 ? -9.842 -3.908 -14.419 1.00 97.81 82 LEU A O 1
ATOM 684 N N . PHE A 1 83 ? -7.838 -3.042 -13.880 1.00 97.31 83 PHE A N 1
ATOM 685 C CA . PHE A 1 83 ? -7.445 -2.726 -15.254 1.00 97.31 83 PHE A CA 1
ATOM 686 C C . PHE A 1 83 ? -6.345 -3.664 -15.758 1.00 97.31 83 PHE A C 1
ATOM 688 O O . PHE A 1 83 ? -6.399 -4.125 -16.896 1.00 97.31 83 PHE A O 1
ATOM 695 N N . ARG A 1 84 ? -5.344 -3.958 -14.919 1.00 96.94 84 ARG A N 1
ATOM 696 C CA . ARG A 1 84 ? -4.257 -4.893 -15.242 1.00 96.94 84 ARG A CA 1
ATOM 697 C C . ARG A 1 84 ? -3.633 -5.473 -13.978 1.00 96.94 84 ARG A C 1
ATOM 699 O O . ARG A 1 84 ? -3.467 -4.745 -13.004 1.00 96.94 84 ARG A O 1
ATOM 706 N N . GLU A 1 85 ? -3.225 -6.737 -14.027 1.00 96.31 85 GLU A N 1
ATOM 707 C CA . GLU A 1 85 ? -2.387 -7.374 -13.004 1.00 96.31 85 GLU A CA 1
ATOM 708 C C . GLU A 1 85 ? -0.949 -7.545 -13.505 1.00 96.31 85 GLU A C 1
ATOM 710 O O . GLU A 1 85 ? -0.700 -7.686 -14.704 1.00 96.31 85 GLU A O 1
ATOM 715 N N . PHE A 1 86 ? -0.005 -7.515 -12.572 1.00 92.06 86 PHE A N 1
ATOM 716 C CA . PHE A 1 86 ? 1.415 -7.729 -12.801 1.00 92.06 86 PHE A CA 1
ATOM 717 C C . PHE A 1 86 ? 1.912 -8.774 -11.811 1.00 92.06 86 PHE A C 1
ATOM 719 O O . PHE A 1 86 ? 1.829 -8.572 -10.596 1.00 92.06 86 PHE A O 1
ATOM 726 N N . GLU A 1 87 ? 2.453 -9.869 -12.335 1.00 89.88 87 GLU A N 1
ATOM 727 C CA . GLU A 1 87 ? 3.080 -10.902 -11.517 1.00 89.88 87 GLU A CA 1
ATOM 728 C C . GLU A 1 87 ? 4.357 -10.354 -10.870 1.00 89.88 87 GLU A C 1
ATOM 730 O O . GLU A 1 87 ? 5.264 -9.845 -11.533 1.00 89.88 87 GLU A O 1
ATOM 735 N N . SER A 1 88 ? 4.429 -10.482 -9.553 1.00 77.06 88 SER A N 1
ATOM 736 C CA . SER A 1 88 ? 5.667 -10.426 -8.797 1.00 77.06 88 SER A CA 1
ATOM 737 C C . SER A 1 88 ? 6.239 -11.838 -8.804 1.00 77.06 88 SER A C 1
ATOM 739 O O . SER A 1 88 ? 5.577 -12.780 -8.379 1.00 77.06 88 SER A O 1
ATOM 741 N N . ARG A 1 89 ? 7.471 -12.004 -9.284 1.00 69.81 89 ARG A N 1
ATOM 742 C CA . ARG A 1 89 ? 8.233 -13.247 -9.106 1.00 69.81 89 ARG A CA 1
ATOM 743 C C . ARG A 1 89 ? 9.171 -13.042 -7.914 1.00 69.81 89 ARG A C 1
ATOM 745 O O . ARG A 1 89 ? 10.330 -12.691 -8.147 1.00 69.81 89 ARG A O 1
ATOM 752 N N . PRO A 1 90 ? 8.688 -13.129 -6.658 1.00 61.53 90 PRO A N 1
ATOM 753 C CA . PRO A 1 90 ? 9.560 -12.975 -5.506 1.00 61.53 90 PRO A CA 1
ATOM 754 C C . PRO A 1 90 ? 10.638 -14.061 -5.564 1.00 61.53 90 PRO A C 1
ATOM 756 O O . PRO A 1 90 ? 10.330 -15.245 -5.673 1.00 61.53 90 PRO A O 1
ATO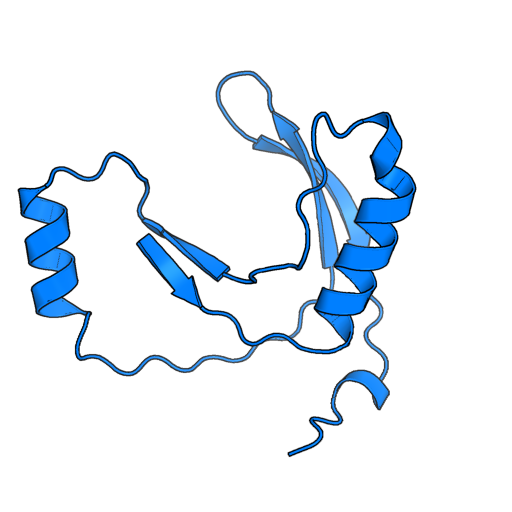M 759 N N . GLN A 1 91 ? 11.901 -13.642 -5.570 1.00 59.06 91 GLN A N 1
ATOM 760 C CA . GLN A 1 91 ? 13.052 -14.545 -5.502 1.00 59.06 91 GLN A CA 1
ATOM 761 C C . GLN A 1 91 ? 13.378 -14.843 -4.033 1.00 59.06 91 GLN A C 1
ATOM 763 O O . GLN A 1 91 ? 13.104 -14.008 -3.166 1.00 59.06 91 GLN A O 1
ATOM 768 N N . GLU A 1 92 ? 13.998 -15.995 -3.749 1.00 55.38 92 GLU A N 1
ATOM 769 C CA . GLU A 1 92 ? 14.295 -16.441 -2.376 1.00 55.38 92 GLU A CA 1
ATOM 770 C C . GLU A 1 92 ? 15.109 -15.424 -1.549 1.00 55.38 92 GLU A C 1
ATOM 772 O O . GLU A 1 92 ? 14.976 -15.322 -0.329 1.00 55.38 92 GLU A O 1
ATOM 777 N N . GLU A 1 93 ? 15.912 -14.595 -2.209 1.00 52.47 93 GLU A N 1
ATOM 778 C CA . GLU A 1 93 ? 16.741 -13.567 -1.574 1.00 52.47 93 GLU A CA 1
ATOM 779 C C . GLU A 1 93 ? 15.927 -12.456 -0.884 1.00 52.47 93 GLU A C 1
ATOM 781 O O . GLU A 1 93 ? 16.441 -11.776 0.004 1.00 52.47 93 GLU A O 1
ATOM 786 N N . GLN A 1 94 ? 14.640 -12.296 -1.219 1.00 48.75 94 GLN A N 1
ATOM 787 C CA . GLN A 1 94 ? 13.749 -11.325 -0.573 1.00 48.75 94 GLN A CA 1
ATOM 788 C C . GLN A 1 94 ? 13.295 -11.745 0.836 1.00 48.75 94 GLN A C 1
ATOM 790 O O . GLN A 1 94 ? 12.755 -10.908 1.563 1.00 48.75 94 GLN A O 1
ATOM 795 N N . TYR A 1 95 ? 13.520 -13.002 1.240 1.00 51.12 95 TYR A N 1
ATOM 796 C CA . TYR A 1 95 ? 13.112 -13.532 2.548 1.00 51.12 95 TYR A CA 1
ATOM 797 C C . TYR A 1 95 ? 14.146 -13.322 3.660 1.00 51.12 95 TYR A C 1
ATOM 799 O O . TYR A 1 95 ? 13.842 -13.582 4.825 1.00 51.12 95 TYR A O 1
ATOM 807 N N . LYS A 1 96 ? 15.353 -12.829 3.350 1.00 42.88 96 LYS A N 1
ATOM 808 C CA . LYS A 1 96 ? 16.355 -12.523 4.379 1.00 42.88 96 LYS A CA 1
ATOM 809 C C . LYS A 1 96 ? 15.980 -11.225 5.098 1.00 42.88 96 LYS A C 1
ATOM 811 O O . LYS A 1 96 ? 16.370 -10.130 4.698 1.00 42.88 96 LYS A O 1
ATOM 816 N N . MET A 1 97 ? 15.186 -11.348 6.160 1.00 39.84 97 MET A N 1
ATOM 817 C CA . MET A 1 97 ? 15.082 -10.303 7.175 1.00 39.84 97 MET A CA 1
ATOM 818 C C . MET A 1 97 ? 16.444 -10.188 7.860 1.00 39.84 97 MET A C 1
ATOM 820 O O . MET A 1 97 ? 16.879 -11.121 8.530 1.00 39.84 97 MET A O 1
ATOM 824 N N . ASN A 1 98 ? 17.118 -9.053 7.677 1.00 40.19 98 ASN A N 1
ATOM 825 C CA . ASN A 1 98 ? 18.208 -8.671 8.566 1.00 40.19 98 ASN A CA 1
ATOM 826 C C . ASN A 1 98 ? 17.558 -8.318 9.911 1.00 40.19 98 ASN A C 1
ATOM 828 O O . ASN A 1 98 ? 16.932 -7.261 10.024 1.00 40.19 98 ASN A O 1
ATOM 832 N N . LEU A 1 99 ? 17.605 -9.268 10.847 1.00 35.59 99 LEU A N 1
ATOM 833 C CA . LEU A 1 99 ? 17.288 -9.066 12.261 1.00 35.59 99 LEU A CA 1
ATOM 834 C C . LEU A 1 99 ? 18.427 -8.307 12.945 1.00 35.59 99 LEU A C 1
ATOM 836 O O . LEU A 1 99 ? 19.597 -8.586 12.598 1.00 35.59 99 LEU A O 1
#

=== Feature glossary ===
Key to the feature types in this record:

pLDDT. pLDDT is the predicted lDDT-Cα score: AlphaFold's confidence that the local environment of each residue (all inter-atomic distances within 15 Å) is correctly placed. It is a per-residue number between 0 and 100, with higher meaning more reliable.

Radius of gyration, Cα contacts, bounding box. The geometric summary reports three shape descriptors. Rg (radius of gyration) measures how spread out the Cα atoms are about their centre of mass; compact globular proteins have small Rg, elongated or unfolded ones large. Cα contacts (<8 Å, |i−j|>4) count long-range residue pairs in spatial proximity — high for tightly packed folds, near zero for rods or random coil. The bounding-box extents give the protein's footprint along x, y, z in Å.

Backbone torsions (φ/ψ). Backbone dihedral angles. Every residue except chain termini has a φ (preceding-C → N → Cα → C) and a ψ (N → Cα → C → next-N). They are reported in degrees following the IUPAC sign convention. Secondary structure is essentially a statement about which (φ, ψ) basin each residue occupies.

Contact-map, Ramachandran, and PAE plots. Plot images: a contact map (which residues are close in 3D, as an N×N binary image), a Ramachandran scatter (backbone torsion angles, revealing secondary-structure composition at a glance), and — for AlphaFold structures — a PAE heatmap (pairwise prediction confidence).

Predicted aligned error. Predicted Aligned Error (PAE) is an AlphaFold confidence matrix: entry (i, j) is the expected error in the position of residue j, in ångströms, when the prediction is superimposed on the true structure at residue i. Low PAE within a block of residues means that block is internally rigid and well-predicted; high PAE between two blocks means their relative placement is uncertain even if each block individually is confident.

Secondary structure (3-state, P-SEA). Three-state secondary structure (P-SEA) collapses the eight DSSP classes into helix (a), strand (b), and coil (c). P-SEA assigns these from Cα geometry alone — distances and angles — without requiring backbone oxygens, so it works on any Cα trace.

Solvent-accessible surface area. Solvent-accessible surface area (SASA) is the area in Å² traced out by the centre of a 1.4 Å probe sphere (a water molecule) rolled over the protein's van der Waals surface (Shrake–Rupley / Lee–Richards construction). Buried residues have near-zero SASA; fully exposed residues can exceed 200 Å². The total SASA scales roughly with the number of surface residues.

Foldseek 3Di. The Foldseek 3Di string encodes local tertiary geometry as a 20-letter alphabet — one character per residue — derived from the relative positions of nearby Cα atoms. Unlike the amino-acid sequence, 3Di is a direct function of the 3D structure, so two proteins with the same fold have similar 3Di strings even at low sequence identity.

B-factor. For experimental (PDB) structures, the B-factor (temperature factor) quantifies the positional spread of each atom in the crystal — a combination of thermal vibration and static disorder — in units of Å². High B-factors mark flexible loops or poorly resolved regions; low B-factors mark the rigid, well-ordered core.

mmCIF coordinates. The mmCIF block holds the 3D Cartesian coordinates of each backbone atom (N, Cα, C, O) in ångströms. mmCIF is the PDB's canonical archive format — a tagged-loop text representation of the atomic model.

InterPro / GO / CATH / organism. Functional annotations link the protein to curated databases. InterPro entries identify conserved domains and families by matching the sequence against member-database signatures (Pfam, PROSITE, CDD, …). Gene Ontology (GO) terms describe molecular function, biological process, and cellular component in a controlled vocabulary. CATH places the structure in a hierarchical fold classification (Class/Architecture/Topology/Homologous-superfamily). The organism is the source species.

Rendered structure images. Structure images are PyMOL renders from six orthogonal camera directions. Cartoon representation draws helices as coils and strands as arrows; sticks shows the backbone as bonds; surface shows the solvent-excluded envelope. Rainbow coloring maps sequence position to hue (blue→red, N→C); chain coloring assigns a distinct color per polypeptide.

Sequence. This is the polypeptide sequence — one letter per residue, N-terminus first. Length ranges from a few dozen residues for small domains to over a thousand for large multi-domain proteins.

Secondary structure (8-state, DSSP). The SS8 string is DSSP's per-residue secondary-structure call. α-helix (H) means an i→i+4 H-bond ladder; β-strand (E) means the residue participates in a β-sheet; 3₁₀ (G) and π (I) are tighter and wider helices; T/S are turns/bends; '-' is loop.

Nearest PDB structures. Structural nearest neighbors (via Foldseek easy-search vs the PDB). Reported per hit: target PDB id, E-value, and alignment TM-score. A TM-score above ~0.5 is the conventional threshold for 'same fold'.